Protein AF-A0AAV2VVZ1-F1 (afdb_monomer_lite)

Radius of gyration: 12.46 Å; chains: 1; bounding box: 32×28×32 Å

Secondary structure (DSSP, 8-state):
--EEEEEEEEETTEEEEEEEETT-SSEEEETTEEEE-B-HHHHHHHHHHTT-EEBPHHHHHHHHHTTHHHHTT---SSPEEEGGGEEE-TTS-EEE--TTS-BB--EEE-

Sequence (110 aa):
MDILVRRQAKLGEKTYAIPFIRDYEHFYMEYDKPWNRMDYDSATEVCGLLGMRLATQKEWQGILDSGELSREKWPLHLPYWGISQQGFFTSGKVTQLKGTSLLNVLCIQA

Structure (mmCIF, N/CA/C/O backbone):
data_AF-A0AAV2VVZ1-F1
#
_entry.id   AF-A0AAV2VVZ1-F1
#
loop_
_atom_site.group_PDB
_atom_site.id
_atom_site.type_symbol
_atom_site.label_atom_id
_atom_site.label_alt_id
_atom_site.label_comp_id
_atom_site.label_asym_id
_atom_site.label_entity_id
_atom_site.label_seq_id
_atom_site.pdbx_PDB_ins_code
_atom_site.Cartn_x
_atom_site.Cartn_y
_atom_site.Cartn_z
_atom_site.occupancy
_atom_site.B_iso_or_equiv
_atom_site.auth_seq_id
_atom_site.auth_comp_id
_atom_site.auth_asym_id
_atom_site.auth_atom_id
_atom_site.pdbx_PDB_model_num
ATOM 1 N N . MET A 1 1 ? 3.036 5.060 -18.665 1.00 69.44 1 MET A N 1
ATOM 2 C CA . MET A 1 1 ? 3.157 4.031 -17.614 1.00 69.44 1 MET A CA 1
ATOM 3 C C . MET A 1 1 ? 1.878 3.216 -17.632 1.00 69.44 1 MET A C 1
ATOM 5 O O . MET A 1 1 ? 0.819 3.824 -17.594 1.00 69.44 1 MET A O 1
ATOM 9 N N . ASP A 1 2 ? 1.964 1.897 -17.788 1.00 88.69 2 ASP A N 1
ATOM 10 C CA . ASP A 1 2 ? 0.787 1.017 -17.806 1.00 88.69 2 ASP A CA 1
ATOM 11 C C . ASP A 1 2 ? 0.552 0.474 -16.388 1.00 88.69 2 ASP A C 1
ATOM 13 O O . ASP A 1 2 ? 1.328 -0.357 -15.907 1.00 88.69 2 ASP A O 1
ATOM 17 N N . ILE A 1 3 ? -0.446 1.026 -15.686 1.00 95.19 3 ILE A N 1
ATOM 18 C CA . ILE A 1 3 ? -0.814 0.619 -14.324 1.00 95.19 3 ILE A CA 1
ATOM 19 C C . ILE A 1 3 ? -2.025 -0.310 -14.405 1.00 95.19 3 ILE A C 1
ATOM 21 O O . ILE A 1 3 ? -3.082 0.065 -14.907 1.00 95.19 3 ILE A O 1
ATOM 25 N N . LEU A 1 4 ? -1.890 -1.504 -13.837 1.00 96.12 4 LEU A N 1
ATOM 26 C CA . LEU A 1 4 ? -2.951 -2.502 -13.732 1.00 96.12 4 LEU A CA 1
ATOM 27 C C . LEU A 1 4 ? -3.375 -2.677 -12.270 1.00 96.12 4 LEU A C 1
ATOM 29 O O . LEU A 1 4 ? -2.562 -2.531 -11.361 1.00 96.12 4 LEU A O 1
ATOM 33 N N . VAL A 1 5 ? -4.623 -3.076 -12.024 1.00 97.06 5 VAL A N 1
ATOM 34 C CA . VAL A 1 5 ? -5.065 -3.518 -10.691 1.00 97.06 5 VAL A CA 1
ATOM 35 C C . VAL A 1 5 ? -4.808 -5.019 -10.558 1.00 97.06 5 VAL A C 1
ATOM 37 O O . VAL A 1 5 ? -5.420 -5.829 -11.252 1.00 97.06 5 VAL A O 1
ATOM 40 N N . ARG A 1 6 ? -3.876 -5.414 -9.681 1.00 96.38 6 ARG A N 1
ATOM 41 C CA . ARG A 1 6 ? -3.461 -6.824 -9.518 1.00 96.38 6 ARG A CA 1
ATOM 42 C C . ARG A 1 6 ? -4.282 -7.586 -8.481 1.00 96.38 6 ARG A C 1
ATOM 44 O O . ARG A 1 6 ? -4.479 -8.802 -8.605 1.00 96.38 6 ARG A O 1
ATOM 51 N N . ARG A 1 7 ? -4.728 -6.888 -7.444 1.00 97.06 7 ARG A N 1
ATOM 52 C CA . ARG A 1 7 ? -5.670 -7.384 -6.439 1.00 97.06 7 ARG A CA 1
ATOM 53 C C . ARG A 1 7 ? -6.683 -6.300 -6.156 1.00 97.06 7 ARG A C 1
ATOM 55 O O . ARG A 1 7 ? -6.319 -5.128 -6.144 1.00 97.06 7 ARG A O 1
ATOM 62 N N . GLN A 1 8 ? -7.919 -6.711 -5.922 1.00 97.56 8 GLN A N 1
ATOM 63 C CA . GLN A 1 8 ? -8.995 -5.810 -5.564 1.00 97.56 8 GLN A CA 1
ATOM 64 C C . GLN A 1 8 ? -9.931 -6.489 -4.573 1.00 97.56 8 GLN A C 1
ATOM 66 O O . GLN A 1 8 ? -10.171 -7.689 -4.676 1.00 97.56 8 GLN A O 1
ATOM 71 N N . ALA A 1 9 ? -10.463 -5.709 -3.642 1.00 97.44 9 ALA A N 1
ATOM 72 C CA . ALA A 1 9 ? -11.533 -6.112 -2.746 1.00 97.44 9 ALA A CA 1
ATOM 73 C C . ALA A 1 9 ? -12.515 -4.955 -2.564 1.00 97.44 9 ALA A C 1
ATOM 75 O O . ALA A 1 9 ? -12.145 -3.784 -2.683 1.00 97.44 9 ALA A O 1
ATOM 76 N N . LYS A 1 10 ? -13.772 -5.279 -2.266 1.00 97.06 10 LYS A N 1
ATOM 77 C CA . LYS A 1 10 ? -14.804 -4.292 -1.945 1.00 97.06 10 LYS A CA 1
ATOM 78 C C . LYS A 1 10 ? -15.307 -4.541 -0.530 1.00 97.06 10 LYS A C 1
ATOM 80 O O . LYS A 1 10 ? -15.822 -5.618 -0.251 1.00 97.06 10 LYS A O 1
ATOM 85 N N . LEU A 1 11 ? -15.176 -3.541 0.340 1.00 95.56 11 LEU A N 1
ATOM 86 C CA . LEU A 1 11 ? -15.678 -3.584 1.714 1.00 95.56 11 LEU A CA 1
ATOM 87 C C . LEU A 1 11 ? -16.627 -2.404 1.924 1.00 95.56 11 LEU A C 1
ATOM 89 O O . LEU A 1 11 ? -16.210 -1.245 1.987 1.00 95.56 11 LEU A O 1
ATOM 93 N N . GLY A 1 12 ? -17.925 -2.710 1.990 1.00 92.81 12 GLY A N 1
ATOM 94 C CA . GLY A 1 12 ? -18.979 -1.698 1.964 1.00 92.81 12 GLY A CA 1
ATOM 95 C C . GLY A 1 12 ? -18.957 -0.913 0.650 1.00 92.81 12 GLY A C 1
ATOM 96 O O . GLY A 1 12 ? -19.000 -1.491 -0.436 1.00 92.81 12 GLY A O 1
ATOM 97 N N . GLU A 1 13 ? -18.876 0.410 0.754 1.00 95.00 13 GLU A N 1
ATOM 98 C CA . GLU A 1 13 ? -18.827 1.318 -0.401 1.00 95.00 13 GLU A CA 1
ATOM 99 C C . GLU A 1 13 ? -17.408 1.495 -0.958 1.00 95.00 13 GLU A C 1
ATOM 101 O O . GLU A 1 13 ? -17.240 1.950 -2.084 1.00 95.00 13 GLU A O 1
ATOM 106 N N . LYS A 1 14 ? -16.381 1.065 -0.215 1.00 97.56 14 LYS A N 1
ATOM 107 C CA . LYS A 1 14 ? -14.982 1.315 -0.566 1.00 97.56 14 LYS A CA 1
ATOM 108 C C . LYS A 1 14 ? -14.397 0.203 -1.415 1.00 97.56 14 LYS A C 1
ATOM 110 O O . LYS A 1 14 ? -14.566 -0.983 -1.116 1.00 97.56 14 LYS A O 1
ATOM 115 N N . THR A 1 15 ? -13.626 0.602 -2.420 1.00 98.25 15 THR A N 1
ATOM 116 C CA . THR A 1 15 ? -12.826 -0.310 -3.241 1.00 98.25 15 THR A CA 1
ATOM 117 C C . THR A 1 15 ? -11.357 -0.188 -2.863 1.00 98.25 15 THR A C 1
ATOM 119 O O . THR A 1 15 ? -10.789 0.901 -2.869 1.00 98.25 15 THR A O 1
ATOM 122 N N . TYR A 1 16 ? -10.753 -1.325 -2.545 1.00 98.44 16 TYR A N 1
ATOM 123 C CA . TYR A 1 16 ? -9.359 -1.489 -2.161 1.00 98.44 16 TYR A CA 1
ATOM 124 C C . TYR A 1 16 ? -8.625 -2.139 -3.324 1.00 98.44 16 TYR A C 1
ATOM 126 O O . TYR A 1 16 ? -9.083 -3.173 -3.806 1.00 98.44 16 TYR A O 1
ATOM 134 N N . ALA A 1 17 ? -7.502 -1.581 -3.760 1.00 98.38 17 ALA A N 1
ATOM 135 C CA . ALA A 1 17 ? -6.751 -2.088 -4.902 1.00 98.38 17 ALA A CA 1
ATOM 136 C C . ALA A 1 17 ? -5.240 -2.067 -4.654 1.00 98.38 17 ALA A C 1
ATOM 138 O O . ALA A 1 17 ? -4.699 -1.086 -4.147 1.00 98.38 17 ALA A O 1
ATOM 139 N N . ILE A 1 18 ? -4.554 -3.130 -5.074 1.00 98.19 18 ILE A N 1
ATOM 140 C CA . ILE A 1 18 ? -3.094 -3.139 -5.203 1.00 98.19 18 ILE A CA 1
ATOM 141 C C . ILE A 1 18 ? -2.749 -2.832 -6.663 1.00 98.19 18 ILE A C 1
ATOM 143 O O . ILE A 1 18 ? -3.047 -3.666 -7.535 1.00 98.19 18 ILE A O 1
ATOM 147 N N . PRO A 1 19 ? -2.126 -1.677 -6.951 1.00 97.81 19 PRO A N 1
ATOM 148 C CA . PRO A 1 19 ? -1.653 -1.367 -8.289 1.00 97.81 19 PRO A CA 1
ATOM 149 C C . PRO A 1 19 ? -0.434 -2.222 -8.649 1.00 97.81 19 PRO A C 1
ATOM 151 O O . PRO A 1 19 ? 0.322 -2.676 -7.789 1.00 97.81 19 PRO A O 1
ATOM 154 N N . PHE A 1 20 ? -0.228 -2.430 -9.943 1.00 97.81 20 PHE A N 1
ATOM 155 C CA . PHE A 1 20 ? 0.944 -3.097 -10.479 1.00 97.81 20 PHE A CA 1
ATOM 156 C C . PHE A 1 20 ? 1.365 -2.486 -11.814 1.00 97.81 20 PHE A C 1
ATOM 158 O O . PHE A 1 20 ? 0.581 -2.430 -12.758 1.00 97.81 20 PHE A O 1
ATOM 165 N N . ILE A 1 21 ? 2.630 -2.103 -11.900 1.00 97.12 21 ILE A N 1
ATOM 166 C CA . ILE A 1 21 ? 3.331 -1.668 -13.100 1.00 97.12 21 ILE A CA 1
ATOM 167 C C . ILE A 1 21 ? 4.261 -2.807 -13.523 1.00 97.12 21 ILE A C 1
ATOM 169 O O . ILE A 1 21 ? 5.082 -3.301 -12.738 1.00 97.12 21 ILE A O 1
ATOM 173 N N . ARG A 1 22 ? 4.114 -3.246 -14.775 1.00 93.19 22 ARG A N 1
ATOM 174 C CA . ARG A 1 22 ? 4.996 -4.258 -15.367 1.00 93.19 22 ARG A CA 1
ATOM 175 C C . ARG A 1 22 ? 6.410 -3.693 -15.508 1.00 93.19 22 ARG A C 1
ATOM 177 O O . ARG A 1 22 ? 6.566 -2.523 -15.834 1.00 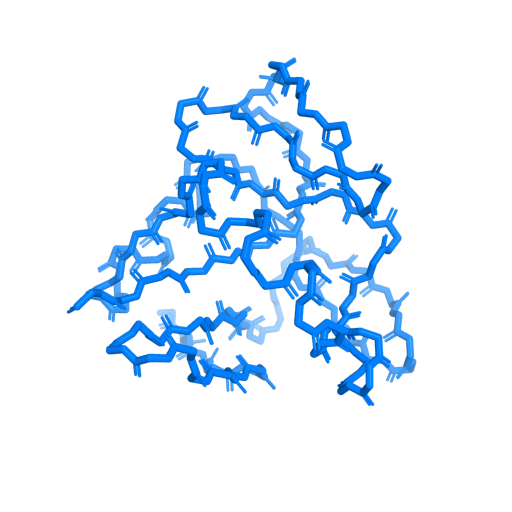93.19 22 ARG A O 1
ATOM 184 N N . ASP A 1 23 ? 7.409 -4.530 -15.240 1.00 88.94 23 ASP A N 1
ATOM 185 C CA . ASP A 1 23 ? 8.835 -4.192 -15.350 1.00 88.94 23 ASP A CA 1
ATOM 186 C C . ASP A 1 23 ? 9.279 -2.994 -14.489 1.00 88.94 23 ASP A C 1
ATOM 188 O O . ASP A 1 23 ? 10.304 -2.370 -14.751 1.00 88.94 23 ASP A O 1
ATOM 192 N N . TYR A 1 24 ? 8.527 -2.677 -13.429 1.00 94.31 24 TYR A N 1
ATOM 193 C CA . TYR A 1 24 ? 8.943 -1.687 -12.440 1.00 94.31 24 TYR A CA 1
ATOM 194 C C . TYR A 1 24 ? 10.194 -2.175 -11.699 1.00 94.31 24 TYR A C 1
ATOM 196 O O . TYR A 1 24 ? 10.216 -3.298 -11.188 1.00 94.31 24 TYR A O 1
ATOM 204 N N . GLU A 1 25 ? 11.215 -1.319 -11.622 1.00 93.94 25 GLU A N 1
ATOM 205 C CA . GLU A 1 25 ? 12.559 -1.659 -11.133 1.00 93.94 25 GLU A CA 1
ATOM 206 C C . GLU A 1 25 ? 12.550 -2.273 -9.727 1.00 93.94 25 GLU A C 1
ATOM 208 O O . GLU A 1 25 ? 13.304 -3.199 -9.419 1.00 93.94 25 GLU A O 1
ATOM 213 N N . HIS A 1 26 ? 11.679 -1.773 -8.853 1.00 96.44 26 HIS A N 1
ATOM 214 C CA . HIS A 1 26 ? 11.622 -2.194 -7.463 1.00 96.44 26 HIS A CA 1
ATOM 215 C C . HIS A 1 26 ? 10.451 -3.144 -7.222 1.00 96.44 26 HIS A C 1
ATOM 217 O O . HIS A 1 26 ? 9.303 -2.738 -7.038 1.00 96.44 26 HIS A O 1
ATOM 223 N N . PHE A 1 27 ? 10.749 -4.439 -7.153 1.00 97.31 27 PHE A N 1
ATOM 224 C CA . PHE A 1 27 ? 9.771 -5.467 -6.811 1.00 97.31 27 PHE A CA 1
ATOM 22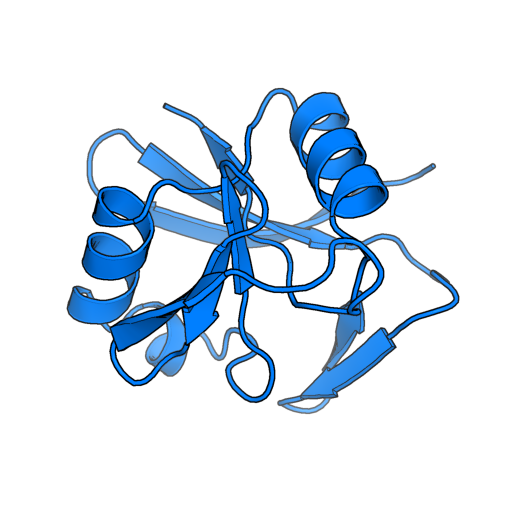5 C C . PHE A 1 27 ? 10.356 -6.526 -5.876 1.00 97.31 27 PHE A C 1
ATOM 227 O O . PHE A 1 27 ? 11.565 -6.593 -5.649 1.00 97.31 27 PHE A O 1
ATOM 234 N N . TYR A 1 28 ? 9.480 -7.354 -5.319 1.00 97.50 28 TYR A N 1
ATOM 235 C CA . TYR A 1 28 ? 9.856 -8.560 -4.590 1.00 97.50 28 TYR A CA 1
ATOM 236 C C . TYR A 1 28 ? 8.856 -9.688 -4.868 1.00 97.50 28 TYR A C 1
ATOM 238 O O . TYR A 1 28 ? 7.761 -9.437 -5.372 1.00 97.50 28 TYR A O 1
ATOM 246 N N . MET A 1 29 ? 9.241 -10.932 -4.579 1.00 97.44 29 MET A N 1
ATOM 247 C CA . MET A 1 29 ? 8.391 -12.104 -4.801 1.00 97.44 29 MET A CA 1
ATOM 248 C C . MET A 1 29 ? 7.660 -12.497 -3.517 1.00 97.44 29 MET A C 1
ATOM 250 O O . MET A 1 29 ? 8.284 -12.667 -2.471 1.00 97.44 29 MET A O 1
ATOM 254 N N . GLU A 1 30 ? 6.347 -12.693 -3.611 1.00 97.50 30 GLU A N 1
ATOM 255 C CA . GLU A 1 30 ? 5.519 -13.259 -2.543 1.00 97.50 30 GLU A CA 1
ATOM 256 C C . GLU A 1 30 ? 4.359 -14.044 -3.165 1.00 97.50 30 GLU A C 1
ATOM 258 O O . GLU A 1 30 ? 3.761 -13.591 -4.145 1.00 97.50 30 GLU A O 1
ATOM 263 N N . TYR A 1 31 ? 4.063 -15.236 -2.635 1.00 95.31 31 TYR A N 1
ATOM 264 C CA . TYR A 1 31 ? 3.099 -16.180 -3.224 1.00 95.31 31 TYR A CA 1
ATOM 265 C C . TYR A 1 31 ? 3.339 -16.437 -4.726 1.00 95.31 31 TYR A C 1
ATOM 267 O O . TYR A 1 31 ? 2.401 -16.416 -5.526 1.00 95.31 31 TYR A O 1
ATOM 275 N N . ASP A 1 32 ? 4.611 -16.614 -5.106 1.00 94.88 32 ASP A N 1
ATOM 276 C CA . ASP A 1 32 ? 5.077 -16.837 -6.485 1.00 94.88 32 ASP A CA 1
ATOM 277 C C . ASP A 1 32 ? 4.683 -15.730 -7.482 1.00 94.88 32 ASP A C 1
ATOM 279 O O . ASP A 1 32 ? 4.591 -15.953 -8.692 1.00 94.88 32 ASP A O 1
ATOM 283 N N . LYS A 1 33 ? 4.443 -14.507 -6.989 1.00 95.31 33 LYS A N 1
ATOM 284 C CA . LYS A 1 33 ? 4.107 -13.335 -7.807 1.00 95.31 33 LYS A CA 1
ATOM 285 C C . LYS A 1 33 ? 5.019 -12.152 -7.485 1.00 95.31 33 LYS A C 1
ATOM 287 O O . LYS A 1 33 ? 5.334 -11.945 -6.314 1.00 95.31 33 LYS A O 1
ATOM 292 N N . PRO A 1 34 ? 5.409 -11.350 -8.494 1.00 96.19 34 PRO A N 1
ATOM 293 C CA . PRO A 1 34 ? 6.114 -10.104 -8.244 1.00 96.19 34 PRO A CA 1
ATOM 294 C C . PRO A 1 34 ? 5.139 -9.042 -7.729 1.00 96.19 34 PRO A C 1
ATOM 296 O O . PRO A 1 34 ? 4.048 -8.866 -8.274 1.00 96.19 34 PRO A O 1
ATOM 299 N N . TRP A 1 35 ? 5.550 -8.289 -6.721 1.00 97.75 35 TRP A N 1
ATOM 300 C CA . TRP A 1 35 ? 4.811 -7.153 -6.176 1.00 97.75 35 TRP A CA 1
ATOM 301 C C . TRP A 1 35 ? 5.702 -5.925 -6.224 1.00 97.75 35 TRP A C 1
ATOM 303 O O . TRP A 1 35 ? 6.858 -5.990 -5.804 1.00 97.75 35 TRP A O 1
ATOM 313 N N . ASN A 1 36 ? 5.193 -4.822 -6.774 1.00 97.62 36 ASN A N 1
ATOM 314 C CA . ASN A 1 36 ? 5.958 -3.583 -6.769 1.00 97.62 36 ASN A CA 1
ATOM 315 C C . ASN A 1 36 ? 6.072 -3.073 -5.337 1.00 97.62 36 ASN A C 1
ATOM 317 O O . ASN A 1 36 ? 5.109 -3.125 -4.572 1.00 97.62 36 ASN A O 1
ATOM 321 N N . ARG A 1 37 ? 7.244 -2.544 -5.009 1.00 97.94 37 ARG A N 1
ATOM 322 C CA . ARG A 1 37 ? 7.484 -1.812 -3.773 1.00 97.94 37 ARG A CA 1
ATOM 323 C C . ARG A 1 37 ? 7.926 -0.406 -4.141 1.00 97.94 37 ARG A C 1
ATOM 325 O O . ARG A 1 37 ? 8.829 -0.241 -4.955 1.00 97.94 37 ARG A O 1
ATOM 332 N N . MET A 1 38 ? 7.266 0.591 -3.582 1.00 98.44 38 MET A N 1
ATOM 333 C CA . MET A 1 38 ? 7.413 1.983 -3.998 1.00 98.44 38 MET A CA 1
ATOM 334 C C . MET A 1 38 ? 7.784 2.845 -2.803 1.00 98.44 38 MET A C 1
ATOM 336 O O . MET A 1 38 ? 7.431 2.514 -1.666 1.00 98.44 38 MET A O 1
ATOM 340 N N . ASP A 1 39 ? 8.483 3.945 -3.060 1.00 98.69 39 ASP A N 1
ATOM 341 C CA . ASP A 1 39 ? 8.561 5.037 -2.096 1.00 98.69 39 ASP A CA 1
ATOM 342 C C . ASP A 1 39 ? 7.201 5.744 -1.973 1.00 98.69 39 ASP A C 1
ATOM 344 O O . ASP A 1 39 ? 6.247 5.450 -2.701 1.00 98.69 39 ASP A O 1
ATOM 348 N N . TYR A 1 40 ? 7.081 6.624 -0.985 1.00 98.75 40 TYR A N 1
ATOM 349 C CA . TYR A 1 40 ? 5.810 7.262 -0.658 1.00 98.75 40 TYR A CA 1
ATOM 350 C C . TYR A 1 40 ? 5.276 8.146 -1.792 1.00 98.75 40 TYR A C 1
ATOM 352 O O . TYR A 1 40 ? 4.071 8.142 -2.059 1.00 98.75 40 TYR A O 1
ATOM 360 N N . ASP A 1 41 ? 6.160 8.889 -2.458 1.00 98.50 41 ASP A N 1
ATOM 361 C CA . ASP A 1 41 ? 5.773 9.822 -3.516 1.00 98.50 41 ASP A CA 1
ATOM 362 C C . ASP A 1 41 ? 5.287 9.048 -4.748 1.00 98.50 41 ASP A C 1
ATOM 364 O O . ASP A 1 41 ? 4.181 9.305 -5.227 1.00 98.50 41 ASP A O 1
ATOM 368 N N . SER A 1 42 ? 6.019 8.008 -5.165 1.00 98.31 42 SER A N 1
ATOM 369 C CA . SER A 1 42 ? 5.609 7.117 -6.258 1.00 98.31 42 SER A CA 1
ATOM 370 C C . SER A 1 42 ? 4.303 6.386 -5.934 1.00 98.31 42 SER A C 1
ATOM 372 O O . SER A 1 42 ? 3.420 6.279 -6.783 1.00 98.31 42 SER A O 1
ATOM 374 N N . ALA A 1 43 ? 4.132 5.899 -4.698 1.00 98.50 43 ALA A N 1
ATOM 375 C CA . ALA A 1 43 ? 2.897 5.235 -4.275 1.00 98.50 43 ALA A CA 1
ATOM 376 C C . ALA A 1 43 ? 1.689 6.188 -4.316 1.00 98.50 43 ALA A C 1
ATOM 378 O O . ALA A 1 43 ? 0.599 5.802 -4.749 1.00 98.50 43 ALA A O 1
ATOM 379 N N . THR A 1 44 ? 1.887 7.437 -3.886 1.00 98.56 44 THR A N 1
ATOM 380 C CA . THR A 1 44 ? 0.863 8.488 -3.929 1.00 98.56 44 THR A CA 1
ATOM 381 C C . THR A 1 44 ? 0.498 8.834 -5.370 1.00 98.56 44 THR A C 1
ATOM 383 O O . THR A 1 44 ? -0.689 8.881 -5.700 1.00 98.56 44 THR A O 1
ATOM 386 N N . GLU A 1 45 ? 1.496 9.018 -6.237 1.00 98.25 45 GLU A N 1
ATOM 387 C CA . GLU A 1 45 ? 1.306 9.295 -7.662 1.00 98.25 45 GLU A CA 1
ATOM 388 C C . GLU A 1 45 ? 0.545 8.161 -8.358 1.00 98.25 45 GLU A C 1
ATOM 390 O O . GLU A 1 45 ? -0.461 8.411 -9.021 1.00 98.25 45 GLU A O 1
ATOM 395 N N . VAL A 1 46 ? 0.959 6.906 -8.158 1.00 98.25 46 VAL A N 1
ATOM 396 C CA . VAL A 1 46 ? 0.319 5.736 -8.779 1.00 98.25 46 VAL A CA 1
ATOM 397 C C . VAL A 1 46 ? -1.139 5.595 -8.353 1.00 98.25 46 VAL A C 1
ATOM 399 O O . VAL A 1 46 ? -1.996 5.356 -9.206 1.00 98.25 46 VAL A O 1
ATOM 402 N N . CYS A 1 47 ? -1.459 5.780 -7.067 1.00 98.44 47 CYS A N 1
ATOM 403 C CA . CYS A 1 47 ? -2.859 5.791 -6.645 1.00 98.44 47 CYS A CA 1
ATOM 404 C C . CYS A 1 47 ? -3.629 6.970 -7.256 1.00 98.44 47 CYS A C 1
ATOM 406 O O . CYS A 1 47 ? -4.763 6.781 -7.694 1.00 98.44 47 CYS A O 1
ATOM 408 N N . GLY A 1 48 ? -3.014 8.154 -7.343 1.00 98.12 48 GLY A N 1
ATOM 409 C CA . GLY A 1 48 ? -3.618 9.336 -7.962 1.00 98.12 48 GLY A CA 1
ATOM 410 C C . GLY A 1 48 ? -3.944 9.142 -9.445 1.00 98.12 48 GLY A C 1
ATOM 411 O O . GLY A 1 48 ? -5.039 9.491 -9.881 1.00 98.12 48 GLY A O 1
ATOM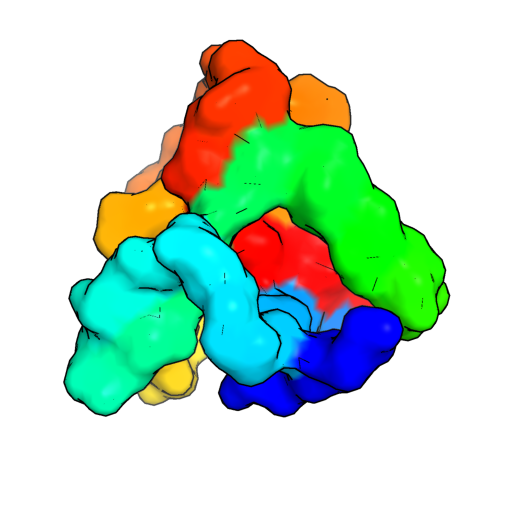 412 N N . LEU A 1 49 ? -3.049 8.508 -10.209 1.00 97.19 49 LEU A N 1
ATOM 413 C CA . LEU A 1 49 ? -3.264 8.170 -11.624 1.00 97.19 49 LEU A CA 1
ATOM 414 C C . LEU A 1 49 ? -4.423 7.184 -11.839 1.00 97.19 49 LEU A C 1
ATOM 416 O O . LEU A 1 49 ? -5.034 7.181 -12.905 1.00 97.19 49 LEU A O 1
ATOM 420 N N . LEU A 1 50 ? -4.756 6.379 -10.826 1.00 97.06 50 LEU A N 1
ATOM 421 C CA . LEU A 1 50 ? -5.927 5.497 -10.822 1.00 97.06 50 LEU A CA 1
ATOM 422 C C . LEU A 1 50 ? -7.218 6.202 -10.362 1.00 97.06 50 LEU A C 1
ATOM 424 O O . LEU A 1 50 ? -8.258 5.556 -10.265 1.00 97.06 50 LEU A O 1
ATOM 428 N N . GLY A 1 51 ? -7.174 7.502 -10.045 1.00 97.19 51 GLY A N 1
ATOM 429 C CA . GLY A 1 51 ? -8.302 8.218 -9.436 1.00 97.19 51 GLY A CA 1
ATOM 430 C C . GLY A 1 51 ? -8.590 7.777 -7.995 1.00 97.19 51 GLY A C 1
ATOM 431 O O . GLY A 1 51 ? -9.708 7.932 -7.504 1.00 97.19 51 GLY A O 1
ATOM 432 N N . MET A 1 52 ? -7.596 7.194 -7.324 1.00 98.50 52 MET A N 1
ATOM 433 C CA . MET A 1 52 ? -7.664 6.673 -5.960 1.00 98.50 52 MET A CA 1
ATOM 434 C C . MET A 1 52 ? -6.698 7.451 -5.050 1.00 98.50 52 MET A C 1
ATOM 436 O O . MET A 1 52 ? -6.008 8.380 -5.470 1.00 98.50 52 MET A O 1
ATOM 440 N N . ARG A 1 53 ? -6.617 7.066 -3.776 1.00 98.44 53 ARG A N 1
ATOM 441 C CA . ARG A 1 53 ? -5.646 7.613 -2.811 1.00 98.44 53 ARG A CA 1
ATOM 442 C C . ARG A 1 53 ? -5.057 6.522 -1.928 1.00 98.44 53 ARG A C 1
ATOM 444 O O . ARG A 1 53 ? -5.632 5.444 -1.829 1.00 98.44 53 ARG A O 1
ATOM 451 N N . LEU A 1 54 ? -3.965 6.814 -1.226 1.00 98.62 54 LEU A N 1
ATOM 452 C CA . LEU A 1 54 ? -3.472 5.923 -0.174 1.00 98.62 54 LEU A CA 1
ATOM 453 C C . LEU A 1 54 ? -4.513 5.739 0.945 1.00 98.62 54 LEU A C 1
ATOM 455 O O . LEU A 1 54 ? -5.384 6.590 1.184 1.00 98.62 54 LEU A O 1
ATOM 459 N N . ALA A 1 55 ? -4.423 4.601 1.628 1.00 98.00 55 ALA A N 1
ATOM 460 C CA . ALA A 1 55 ? -5.344 4.231 2.692 1.00 98.00 55 ALA A CA 1
ATOM 461 C C . ALA A 1 55 ? -5.175 5.093 3.952 1.00 98.00 55 ALA A C 1
ATOM 463 O O . ALA A 1 55 ? -4.071 5.488 4.330 1.00 98.00 55 ALA A O 1
ATOM 464 N N . THR A 1 56 ? -6.283 5.335 4.649 1.00 98.12 56 THR A N 1
ATOM 465 C CA . THR A 1 56 ? -6.264 5.803 6.043 1.00 98.12 56 THR A CA 1
ATOM 466 C C . THR A 1 56 ? -6.062 4.634 7.007 1.00 98.12 56 THR A C 1
ATOM 468 O O . THR A 1 56 ? -6.362 3.486 6.674 1.00 98.12 56 THR A O 1
ATOM 471 N N . GLN A 1 57 ? -5.645 4.915 8.247 1.00 97.69 57 GLN A N 1
ATOM 472 C CA . GLN A 1 57 ? -5.506 3.879 9.279 1.00 97.69 57 GLN A CA 1
ATOM 473 C C . GLN A 1 57 ? -6.820 3.120 9.536 1.00 97.69 57 GLN A C 1
ATOM 475 O O . GLN A 1 57 ? -6.805 1.904 9.699 1.00 97.69 57 GLN A O 1
ATOM 480 N N . LYS A 1 58 ? -7.968 3.813 9.525 1.00 96.88 58 LYS A N 1
ATOM 481 C CA . LYS A 1 58 ? -9.285 3.177 9.700 1.00 96.88 58 LYS A CA 1
ATOM 482 C C . LYS A 1 58 ? -9.601 2.202 8.561 1.00 96.88 58 LYS A C 1
ATOM 484 O O . LYS A 1 58 ? -10.159 1.138 8.801 1.00 96.88 58 LYS A O 1
ATOM 489 N N . GLU A 1 59 ? -9.262 2.564 7.326 1.00 97.62 59 GLU A N 1
ATOM 490 C CA . GLU A 1 59 ? -9.481 1.705 6.156 1.00 97.62 59 GLU A CA 1
ATOM 491 C C . GLU A 1 59 ? -8.565 0.491 6.159 1.00 97.62 59 GLU A C 1
ATOM 493 O O . GLU A 1 59 ? -9.034 -0.603 5.850 1.00 97.62 59 GLU A O 1
ATOM 498 N N . TRP A 1 60 ? -7.300 0.682 6.541 1.00 97.62 60 TRP A N 1
ATOM 499 C CA . TRP A 1 60 ? -6.338 -0.398 6.726 1.00 97.62 60 TRP A CA 1
ATOM 500 C C . TRP A 1 60 ? -6.799 -1.400 7.783 1.00 97.62 60 TRP A C 1
ATOM 502 O O . TRP A 1 60 ? -6.845 -2.598 7.510 1.00 97.62 60 TRP A O 1
ATOM 512 N N . GLN A 1 61 ? -7.215 -0.914 8.956 1.00 97.12 61 GLN A N 1
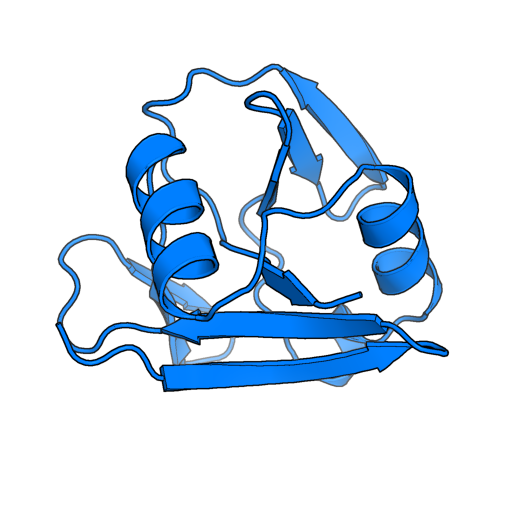ATOM 513 C CA . GLN A 1 61 ? -7.727 -1.791 10.005 1.00 97.12 61 GLN A CA 1
ATOM 514 C C . GLN A 1 61 ? -8.972 -2.553 9.530 1.00 97.12 61 GLN A C 1
ATOM 516 O O . GLN A 1 61 ? -9.068 -3.755 9.740 1.00 97.12 61 GLN A O 1
ATOM 521 N N . GLY A 1 62 ? -9.875 -1.888 8.800 1.00 96.56 62 GLY A N 1
ATOM 522 C CA . GLY A 1 62 ? -11.069 -2.533 8.254 1.00 96.56 62 GLY A CA 1
ATOM 523 C C . GLY A 1 62 ? -10.768 -3.700 7.305 1.00 96.56 62 GLY A C 1
ATOM 524 O O . GLY A 1 62 ? -11.418 -4.739 7.401 1.00 96.56 62 GLY A O 1
ATOM 525 N N . ILE A 1 63 ? -9.779 -3.567 6.410 1.00 96.75 63 ILE A N 1
ATOM 526 C CA . ILE A 1 63 ? -9.407 -4.676 5.515 1.00 96.75 63 ILE A CA 1
ATOM 527 C C . ILE A 1 63 ? -8.601 -5.765 6.230 1.00 96.75 63 ILE A C 1
ATOM 529 O O . ILE A 1 63 ? -8.785 -6.939 5.911 1.00 96.75 63 ILE A O 1
ATOM 533 N N . LEU A 1 64 ? -7.784 -5.420 7.231 1.00 96.25 64 LEU A N 1
ATOM 534 C CA . LEU A 1 64 ? -7.136 -6.419 8.084 1.00 96.25 64 LEU A CA 1
ATOM 535 C C . LEU A 1 64 ? -8.164 -7.282 8.820 1.00 96.25 64 LEU A C 1
ATOM 537 O O . LEU A 1 64 ? -8.118 -8.507 8.715 1.00 96.25 64 LEU A O 1
ATOM 541 N N . ASP A 1 65 ? -9.123 -6.647 9.494 1.00 96.44 65 ASP A N 1
ATOM 542 C CA . ASP A 1 65 ? -10.140 -7.331 10.301 1.00 96.44 65 ASP A CA 1
ATOM 543 C C . ASP A 1 65 ? -11.072 -8.201 9.444 1.00 96.44 65 ASP A C 1
ATOM 545 O O . ASP A 1 65 ? -11.606 -9.203 9.916 1.00 96.44 65 ASP A O 1
ATOM 549 N N . SER A 1 66 ? -11.243 -7.858 8.162 1.00 96.31 66 SER A N 1
ATOM 550 C CA . SER A 1 66 ? -12.044 -8.652 7.222 1.00 96.31 66 SER A CA 1
ATOM 551 C C . SER A 1 66 ? -11.426 -10.013 6.858 1.00 96.31 66 SER A C 1
ATOM 553 O O . SER A 1 66 ? -12.114 -10.873 6.304 1.00 96.31 66 SER A O 1
ATOM 555 N N . GLY A 1 67 ? -10.123 -10.210 7.104 1.00 95.50 67 GLY A N 1
ATOM 556 C CA . GLY A 1 67 ? -9.383 -11.414 6.704 1.00 95.50 67 GLY A CA 1
ATOM 557 C C . GLY A 1 67 ? -9.161 -11.568 5.190 1.00 95.50 67 GLY A C 1
ATOM 558 O O . GLY A 1 67 ? -8.593 -12.572 4.753 1.00 95.50 67 GLY A O 1
ATOM 559 N N . GLU A 1 68 ? -9.576 -10.585 4.384 1.00 95.00 68 GLU A N 1
ATOM 560 C CA . GLU A 1 68 ? -9.461 -10.585 2.919 1.00 95.00 68 GLU A CA 1
ATOM 561 C C . GLU A 1 68 ? -8.020 -10.800 2.450 1.00 95.00 68 GLU A C 1
ATOM 563 O O . GLU A 1 68 ? -7.763 -11.630 1.578 1.00 95.00 68 GLU A O 1
ATOM 568 N N . LEU A 1 69 ? -7.071 -10.085 3.066 1.00 94.94 69 LEU A N 1
ATOM 569 C CA . LEU A 1 69 ? -5.673 -10.074 2.637 1.00 94.94 69 LEU A CA 1
ATOM 570 C C . LEU A 1 69 ? -5.060 -11.478 2.647 1.00 94.94 69 LEU A C 1
ATOM 572 O O . LEU A 1 69 ? -4.421 -11.891 1.680 1.00 94.94 69 LEU A O 1
ATOM 576 N N . SER A 1 70 ? -5.283 -12.226 3.730 1.00 92.75 70 SER A N 1
ATOM 577 C CA . SER A 1 70 ? -4.772 -13.589 3.879 1.00 92.75 70 SER A CA 1
ATOM 578 C C . SER A 1 70 ? -5.509 -14.574 2.975 1.00 92.75 70 SER A C 1
ATOM 580 O O . SER A 1 70 ? -4.872 -15.441 2.376 1.00 92.75 70 SER A O 1
ATOM 582 N N . ARG A 1 71 ? -6.835 -14.434 2.842 1.00 94.56 71 ARG A N 1
ATOM 583 C CA . ARG A 1 71 ? -7.661 -15.325 2.013 1.00 94.56 71 ARG A CA 1
ATOM 584 C C . ARG A 1 71 ? -7.297 -15.225 0.531 1.00 94.56 71 ARG A C 1
ATOM 586 O O . ARG A 1 71 ? -7.114 -16.248 -0.123 1.00 94.56 71 ARG A O 1
ATOM 593 N N . GLU A 1 72 ? -7.103 -14.006 0.036 1.00 95.38 72 GLU A N 1
ATOM 594 C CA . GLU A 1 72 ? -6.809 -13.721 -1.376 1.00 95.38 72 GLU A CA 1
ATOM 595 C C . GLU A 1 72 ? -5.305 -13.626 -1.691 1.00 95.38 72 GLU A C 1
ATOM 597 O O . GLU A 1 72 ? -4.904 -13.243 -2.802 1.00 95.38 72 GLU A O 1
ATOM 602 N N . LYS A 1 73 ? -4.455 -13.987 -0.717 1.00 95.75 73 LYS A N 1
ATOM 603 C CA . LYS A 1 73 ? -2.987 -13.992 -0.831 1.00 95.75 73 LYS A CA 1
ATOM 604 C C . LYS A 1 73 ? -2.443 -12.655 -1.349 1.00 95.75 73 LYS A C 1
ATOM 606 O O . LYS A 1 73 ? -1.706 -12.604 -2.338 1.00 95.75 73 LYS A O 1
ATOM 611 N N . TRP A 1 74 ? -2.875 -11.561 -0.726 1.00 97.31 74 TRP A N 1
ATOM 612 C CA . TRP A 1 74 ? -2.263 -10.243 -0.907 1.00 97.31 74 TRP A CA 1
ATOM 613 C C . TRP A 1 74 ? -0.875 -10.257 -0.264 1.00 97.31 74 TRP A C 1
ATOM 615 O O . TRP A 1 74 ? -0.704 -10.979 0.709 1.00 97.31 74 TRP A O 1
ATOM 625 N N . PRO A 1 75 ? 0.110 -9.490 -0.752 1.00 97.25 75 PRO A N 1
ATOM 626 C CA . PRO A 1 75 ? 1.433 -9.448 -0.141 1.00 97.25 75 PRO A CA 1
ATOM 627 C C . PRO A 1 75 ? 1.368 -8.938 1.308 1.00 97.25 75 PRO A C 1
ATOM 629 O O . PRO A 1 75 ? 0.782 -7.891 1.570 1.00 97.25 75 PRO A O 1
ATOM 632 N N . LEU A 1 76 ? 1.957 -9.659 2.258 1.00 96.19 76 LEU A N 1
ATOM 633 C CA . LEU A 1 76 ? 1.924 -9.372 3.696 1.00 96.19 76 LEU A CA 1
ATOM 634 C C . LEU A 1 76 ? 3.315 -9.246 4.326 1.00 96.19 76 LEU A C 1
ATOM 636 O O . LEU A 1 76 ? 3.407 -8.829 5.483 1.00 96.19 76 LEU A O 1
ATOM 640 N N . HIS A 1 77 ? 4.388 -9.591 3.605 1.00 95.19 77 HIS A N 1
ATOM 641 C CA . HIS A 1 77 ? 5.755 -9.534 4.139 1.00 95.19 77 HIS A CA 1
ATOM 642 C C . HIS A 1 77 ? 6.262 -8.103 4.357 1.00 95.19 77 HIS A C 1
ATOM 644 O O . HIS A 1 77 ? 6.998 -7.853 5.312 1.00 95.19 77 HIS A O 1
ATOM 650 N N . LEU A 1 78 ? 5.884 -7.165 3.482 1.00 97.25 78 LEU A N 1
ATOM 651 C CA . LEU A 1 78 ? 6.194 -5.744 3.638 1.00 97.25 78 LEU A CA 1
ATOM 652 C C . LEU A 1 78 ? 4.962 -4.974 4.131 1.00 97.25 78 LEU A C 1
ATOM 654 O O . LEU A 1 78 ? 3.835 -5.312 3.755 1.00 97.25 78 LEU A O 1
ATOM 658 N N . PRO A 1 79 ? 5.155 -3.918 4.942 1.00 97.94 79 PRO A N 1
ATOM 659 C CA . PRO A 1 79 ? 4.059 -3.034 5.307 1.00 97.94 79 PRO A CA 1
ATOM 660 C C . PRO A 1 79 ? 3.536 -2.288 4.074 1.00 97.94 79 PRO A C 1
ATOM 662 O O . PRO A 1 79 ? 4.194 -2.238 3.032 1.00 97.94 79 PRO A O 1
ATOM 665 N N . TYR A 1 80 ? 2.356 -1.693 4.210 1.00 98.56 80 TYR A N 1
ATOM 666 C CA . TYR A 1 80 ? 1.729 -0.864 3.185 1.00 98.56 80 TYR A CA 1
ATOM 667 C C . TYR A 1 80 ? 1.911 0.620 3.480 1.00 98.56 80 TYR A C 1
ATOM 669 O O . TYR A 1 80 ? 1.945 1.026 4.644 1.00 98.56 80 TYR A O 1
ATOM 677 N N . TRP A 1 81 ? 1.975 1.437 2.432 1.00 98.75 81 TRP A N 1
ATOM 678 C CA . TRP A 1 81 ? 1.856 2.881 2.582 1.00 98.75 81 TRP A CA 1
ATOM 679 C C . TRP A 1 81 ? 0.427 3.289 2.948 1.00 98.75 81 TRP A C 1
ATOM 681 O O . TRP A 1 81 ? -0.540 2.967 2.257 1.00 98.75 81 TRP A O 1
ATOM 691 N N . GLY A 1 82 ? 0.321 4.047 4.031 1.00 98.50 82 GLY A N 1
ATOM 692 C CA . GLY A 1 82 ? -0.828 4.859 4.389 1.00 98.50 82 GLY A CA 1
ATOM 693 C C . GLY A 1 82 ? -0.559 6.337 4.148 1.00 98.50 82 GLY A C 1
ATOM 694 O O . GLY A 1 82 ? 0.589 6.749 3.966 1.00 98.50 82 GLY A O 1
ATOM 695 N N . ILE A 1 83 ? -1.618 7.146 4.186 1.00 97.88 83 ILE A N 1
ATOM 696 C CA . ILE A 1 83 ? -1.503 8.609 4.116 1.00 97.88 83 ILE A CA 1
ATOM 697 C C . ILE A 1 83 ? -0.498 9.150 5.144 1.00 97.88 83 ILE A C 1
ATOM 699 O O . ILE A 1 83 ? -0.290 8.562 6.205 1.00 97.88 83 ILE A O 1
ATOM 703 N N . SER A 1 84 ? 0.112 10.295 4.841 1.00 97.00 84 SER A N 1
ATOM 704 C CA . SER A 1 84 ? 1.059 10.974 5.735 1.00 97.00 84 SER A CA 1
ATOM 705 C C . SER A 1 84 ? 2.297 10.134 6.078 1.00 97.00 84 SER A C 1
ATOM 707 O O . SER A 1 84 ? 2.782 10.193 7.204 1.00 97.00 84 SER A O 1
ATOM 709 N N . GLN A 1 85 ? 2.828 9.362 5.119 1.00 98.25 85 GLN A N 1
ATOM 710 C CA . GLN A 1 85 ? 4.025 8.514 5.277 1.00 98.25 85 GLN A CA 1
ATOM 711 C C . GLN A 1 85 ? 3.917 7.501 6.436 1.00 98.25 85 GLN A C 1
ATOM 713 O O . GLN A 1 85 ? 4.896 7.188 7.125 1.00 98.25 85 GLN A O 1
ATOM 718 N N . GLN A 1 86 ? 2.717 6.967 6.655 1.00 98.50 86 GLN A N 1
ATOM 719 C CA . GLN A 1 86 ? 2.499 5.902 7.627 1.00 98.50 86 GLN A CA 1
ATOM 720 C C . GLN A 1 86 ? 2.807 4.534 7.010 1.00 98.50 86 GLN A C 1
ATOM 722 O O . GLN A 1 86 ? 2.371 4.222 5.909 1.00 98.50 86 GLN A O 1
ATOM 727 N N . GLY A 1 87 ? 3.532 3.695 7.744 1.00 98.44 87 GLY A N 1
ATOM 728 C CA . GLY A 1 87 ? 3.697 2.275 7.465 1.00 98.44 87 GLY A CA 1
ATOM 729 C C . GLY A 1 87 ? 2.649 1.451 8.198 1.00 98.44 87 GLY A C 1
ATOM 730 O O . GLY A 1 87 ? 2.571 1.490 9.429 1.00 98.44 87 GLY A O 1
ATOM 731 N N . PHE A 1 88 ? 1.870 0.694 7.440 1.00 98.50 88 PHE A N 1
ATOM 732 C CA . PHE A 1 88 ? 0.778 -0.148 7.904 1.00 98.50 88 PHE A CA 1
ATOM 733 C C . PHE A 1 88 ? 1.205 -1.615 7.917 1.00 98.50 88 PHE A C 1
ATOM 735 O O . PHE A 1 88 ? 1.372 -2.241 6.871 1.00 98.50 88 PHE A O 1
ATOM 742 N N . PHE A 1 89 ? 1.422 -2.160 9.113 1.00 97.75 89 PHE A N 1
ATOM 743 C CA . PHE A 1 89 ? 1.877 -3.534 9.307 1.00 97.75 89 PHE A CA 1
ATOM 744 C C . PHE A 1 89 ? 0.685 -4.474 9.486 1.00 97.75 89 PHE A C 1
ATOM 746 O O . PHE A 1 89 ? -0.332 -4.111 10.078 1.00 97.75 89 PHE A O 1
ATOM 753 N N . THR A 1 90 ? 0.833 -5.715 9.027 1.00 94.88 90 THR A N 1
ATOM 754 C CA . THR A 1 90 ? -0.196 -6.767 9.122 1.00 94.88 90 THR A CA 1
ATOM 755 C C . THR A 1 90 ? -0.465 -7.233 10.550 1.00 94.88 90 THR A C 1
ATOM 757 O O . THR A 1 90 ? -1.505 -7.820 10.820 1.00 94.88 90 THR A O 1
ATOM 760 N N . SER A 1 91 ? 0.418 -6.892 11.492 1.00 93.81 91 SER A N 1
ATOM 761 C CA . SER A 1 91 ? 0.178 -7.027 12.932 1.00 93.81 91 SER A CA 1
ATOM 762 C C . SER A 1 91 ? -0.806 -5.994 13.502 1.00 93.81 91 SER A C 1
ATOM 764 O O . SER A 1 91 ? -1.075 -6.017 14.699 1.00 93.81 91 SER A O 1
ATOM 766 N N . GLY A 1 92 ? -1.284 -5.043 12.691 1.00 92.38 92 GLY A N 1
ATOM 767 C CA . GLY A 1 92 ? -2.090 -3.895 13.125 1.00 92.38 92 GLY A CA 1
ATOM 768 C C . GLY A 1 92 ? -1.259 -2.701 13.612 1.00 92.38 92 GLY A C 1
ATOM 769 O O . GLY A 1 92 ? -1.792 -1.613 13.823 1.00 92.38 92 GLY A O 1
ATOM 770 N N . LYS A 1 93 ? 0.066 -2.856 13.757 1.00 96.81 93 LYS A N 1
ATOM 771 C CA . LYS A 1 93 ? 0.956 -1.743 14.110 1.00 96.81 93 LYS A CA 1
ATOM 772 C C . LYS A 1 93 ? 0.975 -0.697 12.990 1.00 96.81 93 LYS A C 1
ATOM 774 O O . LYS A 1 93 ? 1.103 -1.027 11.813 1.00 96.81 93 LYS A O 1
ATOM 779 N N . VAL A 1 94 ? 0.935 0.574 13.381 1.00 97.06 94 VAL A N 1
ATOM 780 C CA . VAL A 1 94 ? 1.126 1.729 12.495 1.00 97.06 94 VAL A CA 1
ATOM 781 C C . VAL A 1 94 ? 2.334 2.524 12.973 1.00 97.06 94 VAL A C 1
ATOM 783 O O . VAL A 1 94 ? 2.548 2.680 14.177 1.00 97.06 94 VAL A O 1
ATOM 786 N N . THR A 1 95 ? 3.188 2.984 12.062 1.00 97.25 95 THR A N 1
ATOM 787 C CA . THR A 1 95 ? 4.405 3.734 12.420 1.00 97.25 95 THR A CA 1
ATOM 788 C C . THR A 1 95 ? 4.748 4.760 11.353 1.00 97.25 95 THR A C 1
ATOM 790 O O . THR A 1 95 ? 4.533 4.512 10.175 1.00 97.25 95 THR A O 1
ATOM 793 N N . GLN A 1 96 ? 5.304 5.901 11.756 1.00 97.94 96 GLN A N 1
ATOM 794 C CA . GLN A 1 96 ? 5.848 6.878 10.820 1.00 97.94 96 GLN A CA 1
ATOM 795 C C . GLN A 1 96 ? 7.133 6.336 10.186 1.00 97.94 96 GLN A C 1
ATOM 797 O O . GLN A 1 96 ? 8.049 5.933 10.905 1.00 97.94 96 GLN A O 1
ATOM 802 N N . LEU A 1 97 ? 7.220 6.338 8.860 1.00 97.38 97 LEU A N 1
ATOM 803 C CA . LEU A 1 97 ? 8.400 5.863 8.141 1.00 97.38 97 LEU A CA 1
ATOM 804 C C . LEU A 1 97 ? 9.030 6.988 7.321 1.00 97.38 97 LEU A C 1
ATOM 806 O O . LEU A 1 97 ? 8.412 8.016 7.057 1.00 97.38 97 LEU A O 1
ATOM 810 N N . LYS A 1 98 ? 10.288 6.788 6.920 1.00 97.38 98 LYS A N 1
ATOM 811 C CA . LYS A 1 98 ? 10.933 7.666 5.941 1.00 97.38 98 LYS A CA 1
ATOM 812 C C . LYS A 1 98 ? 10.275 7.438 4.588 1.00 97.38 98 LYS A C 1
ATOM 814 O O . LYS A 1 98 ? 10.248 6.289 4.146 1.00 97.38 98 LYS A O 1
ATOM 819 N N . GLY A 1 99 ? 9.831 8.504 3.923 1.00 96.75 99 GLY A N 1
ATOM 820 C CA . GLY A 1 99 ? 9.185 8.427 2.609 1.00 96.75 99 GLY A CA 1
ATOM 821 C C . GLY A 1 99 ? 9.976 7.655 1.547 1.00 96.75 99 GLY A C 1
ATOM 822 O O . GLY A 1 99 ? 9.363 7.043 0.690 1.00 96.75 99 GLY A O 1
ATOM 823 N N . THR A 1 100 ? 11.307 7.580 1.655 1.00 98.06 100 THR A N 1
ATOM 824 C CA . THR A 1 100 ? 12.186 6.821 0.742 1.00 98.06 100 THR A CA 1
ATOM 825 C C . THR A 1 100 ? 12.191 5.301 0.963 1.00 98.06 100 THR A C 1
ATOM 827 O O . THR A 1 100 ? 12.895 4.575 0.263 1.00 98.06 100 THR A O 1
ATOM 830 N N . SER A 1 101 ? 11.460 4.790 1.959 1.00 98.25 101 SER A N 1
ATOM 831 C CA . SER A 1 101 ? 11.338 3.344 2.194 1.00 98.25 101 SER A CA 1
ATOM 832 C C . SER A 1 101 ? 10.517 2.695 1.079 1.00 98.25 101 SER A C 1
ATOM 834 O O . SER A 1 101 ? 9.520 3.257 0.654 1.00 98.25 101 SER A O 1
ATOM 836 N N . LEU A 1 102 ? 10.878 1.489 0.641 1.00 98.38 102 LEU A N 1
ATOM 837 C CA . LEU A 1 102 ? 10.134 0.789 -0.412 1.00 98.38 102 LEU A CA 1
ATOM 838 C C . LEU A 1 102 ? 9.103 -0.166 0.195 1.00 98.38 102 LEU A C 1
ATOM 840 O O . LEU A 1 102 ? 9.479 -1.209 0.736 1.00 98.38 102 LEU A O 1
ATOM 844 N N . LEU A 1 103 ? 7.820 0.185 0.105 1.00 98.56 103 LEU A N 1
ATOM 845 C CA . LEU A 1 103 ? 6.712 -0.542 0.736 1.00 98.56 103 LEU A CA 1
ATOM 846 C C . LEU A 1 103 ? 5.665 -1.001 -0.284 1.00 98.56 103 LEU A C 1
ATOM 848 O O . LEU A 1 103 ? 5.671 -0.564 -1.435 1.00 98.56 103 LEU A O 1
ATOM 852 N N . ASN A 1 104 ? 4.741 -1.857 0.155 1.00 98.56 104 ASN A N 1
ATOM 853 C CA . ASN A 1 104 ? 3.559 -2.201 -0.630 1.00 98.56 104 ASN A CA 1
ATOM 854 C C . ASN A 1 104 ? 2.638 -0.987 -0.811 1.00 98.56 104 ASN A C 1
ATOM 856 O O . ASN A 1 104 ? 2.601 -0.075 0.020 1.00 98.56 104 ASN A O 1
ATOM 860 N N . VAL A 1 105 ? 1.838 -1.009 -1.876 1.00 98.25 105 VAL A N 1
ATOM 861 C CA . VAL A 1 105 ? 0.883 0.059 -2.192 1.00 98.25 105 VAL A CA 1
ATOM 862 C C . VAL A 1 105 ? -0.542 -0.462 -2.072 1.00 98.25 105 VAL A C 1
ATOM 864 O O . VAL A 1 105 ? -0.874 -1.525 -2.596 1.00 98.25 105 VAL A O 1
ATOM 867 N N . LEU A 1 106 ? -1.382 0.305 -1.380 1.00 98.12 106 LEU A N 1
ATOM 868 C CA . LEU A 1 106 ? -2.814 0.068 -1.270 1.00 98.12 106 LEU A CA 1
ATOM 869 C C . LEU A 1 106 ? -3.560 1.355 -1.609 1.00 98.12 106 LEU A C 1
ATOM 871 O O . LEU A 1 106 ? -3.506 2.333 -0.861 1.00 98.12 106 LEU A O 1
ATOM 875 N N . CYS A 1 107 ? -4.275 1.324 -2.726 1.00 98.44 107 CYS A N 1
ATOM 876 C CA . CYS A 1 107 ? -5.103 2.421 -3.193 1.00 98.44 107 CYS A CA 1
ATOM 877 C C . CYS A 1 107 ? -6.561 2.198 -2.783 1.00 98.44 107 CYS A C 1
ATOM 879 O O . CYS A 1 107 ? -7.092 1.093 -2.906 1.00 98.44 107 CYS A O 1
ATOM 881 N N . I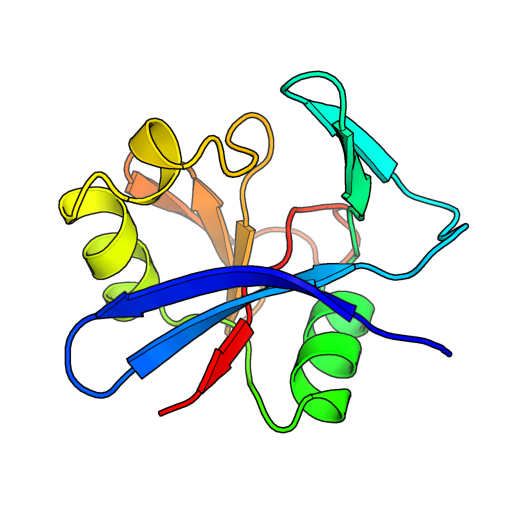LE A 1 108 ? -7.213 3.258 -2.313 1.00 98.19 108 ILE A N 1
ATOM 882 C CA . ILE A 1 108 ? -8.605 3.281 -1.874 1.00 98.19 108 ILE A CA 1
ATOM 883 C C . ILE A 1 108 ? -9.396 4.250 -2.747 1.00 98.19 108 ILE A C 1
ATOM 885 O O . ILE A 1 108 ? -9.011 5.411 -2.903 1.00 98.19 108 ILE A O 1
ATOM 889 N N . GLN A 1 109 ? -10.525 3.772 -3.257 1.00 97.75 109 GLN A N 1
ATOM 890 C CA . GLN A 1 109 ? -11.590 4.588 -3.824 1.00 97.75 109 GLN A CA 1
ATOM 891 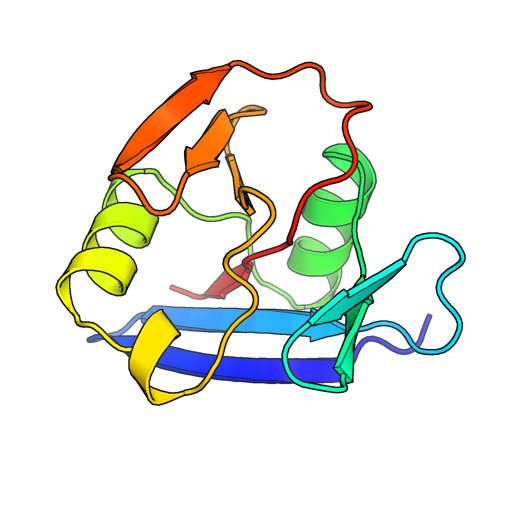C C . GLN A 1 109 ? -12.758 4.589 -2.840 1.00 97.75 109 GLN A C 1
ATOM 893 O O . GLN A 1 109 ? -13.136 3.529 -2.326 1.00 97.75 109 GLN A O 1
ATOM 898 N N . ALA A 1 110 ? -13.267 5.786 -2.555 1.00 84.56 110 ALA A N 1
ATOM 899 C CA . ALA A 1 110 ? -14.445 6.014 -1.729 1.00 84.56 110 ALA A CA 1
ATOM 900 C C . ALA A 1 110 ? -15.689 6.185 -2.602 1.00 84.56 110 ALA A C 1
ATOM 902 O O . ALA A 1 110 ? -15.528 6.672 -3.745 1.00 84.56 110 ALA A O 1
#

Foldseek 3Di:
DDKDFPDWDDDPPKIKTFIDDPPDPAWDDFPNDTAFWDFQVVLQVSLVVVVWGFADLVRLVSCLVVCCCVVVVPDQPFFEDHPPQWTQHSVSDIDRDDSRDTGTHMTMDD

Organism: NCBI:txid1238450

pLDDT: mean 96.56, std 3.38, range [69.44, 98.75]